Protein AF-A0A7W9QNM0-F1 (afdb_monomer_lite)

Radius of gyration: 19.7 Å; chains: 1; bounding box: 53×27×64 Å

pLDDT: mean 77.14, std 17.38, range [32.97, 92.88]

Structure (mmCIF, N/CA/C/O backbone):
data_AF-A0A7W9QNM0-F1
#
_entry.id   AF-A0A7W9QNM0-F1
#
loop_
_atom_site.group_PDB
_atom_site.id
_atom_site.type_symbol
_atom_site.label_atom_id
_atom_site.label_alt_id
_atom_site.label_comp_id
_atom_site.label_asym_id
_atom_site.label_entity_id
_atom_site.label_seq_id
_atom_site.pdbx_PDB_ins_code
_atom_site.Cartn_x
_atom_site.Cartn_y
_atom_site.Cartn_z
_atom_site.occupancy
_atom_site.B_iso_or_equiv
_atom_site.auth_seq_id
_atom_site.auth_comp_id
_atom_site.auth_asym_id
_atom_site.auth_atom_id
_atom_site.pdbx_PDB_model_num
ATOM 1 N N . MET A 1 1 ? 27.382 6.736 -42.538 1.00 59.22 1 MET A N 1
ATOM 2 C CA . MET A 1 1 ? 27.144 5.368 -42.015 1.00 59.22 1 MET A CA 1
ATOM 3 C C . MET A 1 1 ? 27.418 5.245 -40.514 1.00 59.22 1 MET A C 1
ATOM 5 O O . MET A 1 1 ? 26.601 4.642 -39.835 1.00 59.22 1 MET A O 1
ATOM 9 N N . ALA A 1 2 ? 28.473 5.868 -39.966 1.00 65.75 2 ALA A N 1
ATOM 10 C CA . ALA A 1 2 ? 28.769 5.835 -38.524 1.00 65.75 2 ALA A CA 1
ATOM 11 C C . ALA A 1 2 ? 27.617 6.342 -37.627 1.00 65.75 2 ALA A C 1
ATOM 13 O O . ALA A 1 2 ? 27.242 5.663 -36.678 1.00 65.75 2 ALA A O 1
ATOM 14 N N . ASN A 1 3 ? 26.980 7.469 -37.967 1.00 75.62 3 ASN A N 1
ATOM 15 C CA . ASN A 1 3 ? 25.897 8.034 -37.145 1.00 75.62 3 ASN A CA 1
ATOM 16 C C . ASN A 1 3 ? 24.692 7.090 -37.001 1.00 75.62 3 ASN A C 1
ATOM 18 O O . ASN A 1 3 ? 24.128 6.986 -35.920 1.00 75.62 3 ASN A O 1
ATOM 22 N N . ALA A 1 4 ? 24.329 6.351 -38.056 1.00 75.00 4 ALA A N 1
ATOM 23 C CA . ALA A 1 4 ? 23.222 5.394 -38.006 1.00 75.00 4 ALA A CA 1
ATOM 24 C C . ALA A 1 4 ? 23.505 4.230 -37.038 1.00 75.00 4 ALA A C 1
ATOM 26 O O . ALA A 1 4 ? 22.613 3.810 -36.306 1.00 75.00 4 ALA A O 1
ATOM 27 N N . ILE A 1 5 ? 24.757 3.762 -36.983 1.00 82.50 5 ILE A N 1
ATOM 28 C CA . ILE A 1 5 ? 25.196 2.714 -36.049 1.00 82.50 5 ILE A CA 1
ATOM 29 C C . ILE A 1 5 ? 25.163 3.239 -34.605 1.00 82.50 5 ILE A C 1
ATOM 31 O O . ILE A 1 5 ? 24.671 2.549 -33.714 1.00 82.50 5 ILE A O 1
ATOM 35 N N . PHE A 1 6 ? 25.602 4.482 -34.373 1.00 85.69 6 PHE A N 1
ATOM 36 C CA . PHE A 1 6 ? 25.519 5.125 -33.056 1.00 85.69 6 PHE A CA 1
ATOM 37 C C . PHE A 1 6 ? 24.072 5.295 -32.569 1.00 85.69 6 PHE A C 1
ATOM 39 O O . PHE A 1 6 ? 23.781 4.968 -31.419 1.00 85.69 6 PHE A O 1
ATOM 46 N N . TYR A 1 7 ? 23.151 5.753 -33.425 1.00 88.81 7 TYR A N 1
ATOM 47 C CA . TYR A 1 7 ? 21.737 5.887 -33.052 1.00 88.81 7 TYR A CA 1
ATOM 48 C C . TYR A 1 7 ? 21.080 4.535 -32.763 1.00 88.81 7 TYR A C 1
ATOM 50 O O . TYR A 1 7 ? 20.314 4.427 -31.806 1.00 88.81 7 TYR A O 1
ATOM 58 N N . LEU A 1 8 ? 21.412 3.497 -33.538 1.00 90.25 8 LEU A N 1
ATOM 59 C CA . LEU A 1 8 ? 20.937 2.138 -33.286 1.00 90.25 8 LEU A CA 1
ATOM 60 C C . LEU A 1 8 ? 21.417 1.638 -31.915 1.00 90.25 8 LEU A C 1
ATOM 62 O O . LEU A 1 8 ? 20.617 1.144 -31.123 1.00 90.25 8 LEU A O 1
ATOM 66 N N . PHE A 1 9 ? 22.703 1.818 -31.605 1.00 90.25 9 PHE A N 1
ATOM 67 C CA . PHE A 1 9 ? 23.271 1.401 -30.325 1.00 90.25 9 PHE A CA 1
ATOM 68 C C . PHE A 1 9 ? 22.648 2.159 -29.145 1.00 90.25 9 PHE A C 1
ATOM 70 O O . PHE A 1 9 ? 22.258 1.546 -28.153 1.00 90.25 9 PHE A O 1
ATOM 77 N N . ALA A 1 10 ? 22.480 3.479 -29.269 1.00 88.00 10 ALA A N 1
ATOM 78 C CA . ALA A 1 10 ? 21.830 4.298 -28.250 1.00 88.00 10 ALA A CA 1
ATOM 79 C C . ALA A 1 10 ? 20.366 3.882 -28.020 1.00 88.00 10 ALA A C 1
ATOM 81 O O . ALA A 1 10 ? 19.930 3.784 -26.873 1.00 88.00 10 ALA A O 1
ATOM 82 N N . ALA A 1 11 ? 19.621 3.581 -29.088 1.00 90.19 11 ALA A N 1
ATOM 83 C CA . ALA A 1 11 ? 18.242 3.108 -28.991 1.00 90.19 11 ALA A CA 1
ATOM 84 C C . ALA A 1 11 ? 18.150 1.743 -28.290 1.00 90.19 11 ALA A C 1
ATOM 86 O O . ALA A 1 11 ? 17.302 1.559 -27.416 1.00 90.19 11 ALA A O 1
ATOM 87 N N . VAL A 1 12 ? 19.047 0.807 -28.617 1.00 92.62 12 VAL A N 1
ATOM 88 C CA . VAL A 1 12 ? 19.115 -0.507 -27.958 1.00 92.62 12 VAL A CA 1
ATOM 89 C C . VAL A 1 12 ? 19.486 -0.360 -26.483 1.00 92.62 12 VAL A C 1
ATOM 91 O O . VAL A 1 12 ? 18.831 -0.956 -25.631 1.00 92.62 12 VAL A O 1
ATOM 94 N N . ALA A 1 13 ? 20.479 0.471 -26.156 1.00 90.19 13 ALA A N 1
ATOM 95 C CA . ALA A 1 13 ? 20.879 0.726 -24.775 1.00 90.19 13 ALA A CA 1
ATOM 96 C C . ALA A 1 13 ? 19.747 1.370 -23.956 1.00 90.19 13 ALA A C 1
ATOM 98 O O . ALA A 1 13 ? 19.467 0.933 -22.839 1.00 90.19 13 ALA A O 1
ATOM 99 N N . ALA A 1 14 ? 19.046 2.359 -24.521 1.00 89.81 14 ALA A N 1
ATOM 100 C CA . ALA A 1 14 ? 17.894 2.994 -23.884 1.00 89.81 14 ALA A CA 1
ATOM 101 C C . ALA A 1 14 ? 16.746 1.998 -23.663 1.00 89.81 14 ALA A C 1
ATOM 103 O O . ALA A 1 14 ? 16.154 1.962 -22.582 1.00 89.81 14 ALA A O 1
ATOM 104 N N . LEU A 1 15 ? 16.460 1.148 -24.653 1.00 92.88 15 LEU A N 1
ATOM 105 C CA . LEU A 1 15 ? 15.451 0.100 -24.531 1.00 92.88 15 LEU A CA 1
ATOM 106 C C . LEU A 1 15 ? 15.818 -0.883 -23.415 1.00 92.88 15 LEU A C 1
ATOM 108 O O . LEU A 1 15 ? 14.983 -1.186 -22.562 1.00 92.88 15 LEU A O 1
ATOM 112 N N . LEU A 1 16 ? 17.070 -1.337 -23.383 1.00 90.94 16 LEU A N 1
ATOM 113 C CA . LEU A 1 16 ? 17.567 -2.272 -22.380 1.00 90.94 16 LEU A CA 1
ATOM 114 C C . LEU A 1 16 ? 17.505 -1.662 -20.972 1.00 90.94 16 LEU A C 1
ATOM 116 O O . LEU A 1 16 ? 17.018 -2.308 -20.045 1.00 90.94 16 LEU A O 1
ATOM 120 N N . ALA A 1 17 ? 17.886 -0.391 -20.821 1.00 81.69 17 ALA A N 1
ATOM 121 C CA . ALA A 1 17 ? 17.751 0.346 -19.569 1.00 81.69 17 ALA A CA 1
ATOM 122 C C . ALA A 1 17 ? 16.286 0.443 -19.105 1.00 81.69 17 ALA A C 1
ATOM 124 O O . ALA A 1 17 ? 15.996 0.190 -17.934 1.00 81.69 17 ALA A O 1
ATOM 125 N N . VAL A 1 18 ? 15.341 0.740 -20.005 1.00 86.06 18 VAL A N 1
ATOM 126 C CA . VAL A 1 18 ? 13.904 0.786 -19.674 1.00 86.06 18 VAL A CA 1
ATOM 127 C C . VAL A 1 18 ? 13.382 -0.591 -19.264 1.00 86.06 18 VAL A C 1
ATOM 129 O O . VAL A 1 18 ? 12.614 -0.696 -18.303 1.00 86.06 18 VAL A O 1
ATOM 132 N N . VAL A 1 19 ? 13.791 -1.651 -19.961 1.00 88.00 19 VAL A N 1
ATOM 133 C CA . VAL A 1 19 ? 13.400 -3.032 -19.645 1.00 88.00 19 VAL A CA 1
ATOM 134 C C . VAL A 1 19 ? 13.929 -3.439 -18.272 1.00 88.00 19 VAL A C 1
ATOM 136 O O . VAL A 1 19 ? 13.145 -3.888 -17.434 1.00 88.00 19 VAL A O 1
ATOM 139 N N . LEU A 1 20 ? 15.217 -3.213 -18.002 1.00 79.38 20 LEU A N 1
ATOM 140 C CA . LEU A 1 20 ? 15.833 -3.501 -16.705 1.00 79.38 20 LEU A CA 1
ATOM 141 C C . LEU A 1 20 ? 15.178 -2.697 -15.580 1.00 79.38 20 LEU A C 1
ATOM 143 O O . LEU A 1 20 ? 14.848 -3.258 -14.534 1.00 79.38 20 LEU A O 1
ATOM 147 N N . HIS A 1 21 ? 14.908 -1.409 -15.804 1.00 75.06 21 HIS A N 1
ATOM 148 C CA . HIS A 1 21 ? 14.228 -0.562 -14.828 1.00 75.06 21 HIS A CA 1
ATOM 149 C C . HIS A 1 21 ? 12.816 -1.079 -14.514 1.00 75.06 21 HIS A C 1
ATOM 151 O O . HIS A 1 21 ? 12.432 -1.196 -13.348 1.00 75.06 21 HIS A O 1
ATOM 157 N N . ARG A 1 22 ? 12.042 -1.452 -15.542 1.00 79.44 22 ARG A N 1
ATOM 158 C CA . ARG A 1 22 ? 10.701 -2.030 -15.365 1.00 79.44 22 ARG A CA 1
ATOM 159 C C . ARG A 1 22 ? 10.740 -3.376 -14.653 1.00 79.44 22 ARG A C 1
ATOM 161 O O . ARG A 1 22 ? 9.883 -3.628 -13.806 1.00 79.44 22 ARG A O 1
ATOM 168 N N . TYR A 1 23 ? 11.711 -4.221 -14.982 1.00 77.88 23 TYR A N 1
ATOM 169 C CA . TYR A 1 23 ? 11.892 -5.516 -14.340 1.00 77.88 23 TYR A CA 1
ATOM 170 C C . TYR A 1 23 ? 12.206 -5.356 -12.849 1.00 77.88 23 TYR A C 1
ATOM 172 O O . TYR A 1 23 ? 11.501 -5.918 -12.008 1.00 77.88 23 TYR A O 1
ATOM 180 N N . ASN A 1 24 ? 13.178 -4.504 -12.509 1.00 73.12 24 ASN A N 1
ATOM 181 C CA . ASN A 1 24 ? 13.524 -4.222 -11.117 1.00 73.12 24 ASN A CA 1
ATOM 182 C C . ASN A 1 24 ? 12.356 -3.609 -10.340 1.00 73.12 24 ASN A C 1
ATOM 184 O O . ASN A 1 24 ? 12.099 -4.026 -9.212 1.00 73.12 24 ASN A O 1
ATOM 188 N N . LYS A 1 25 ? 11.601 -2.682 -10.944 1.00 77.06 25 LYS A N 1
ATOM 189 C CA . LYS A 1 25 ? 10.421 -2.087 -10.300 1.00 77.06 25 LYS A CA 1
ATOM 190 C C . LYS A 1 25 ? 9.371 -3.144 -9.953 1.00 77.06 25 LYS A C 1
ATOM 192 O O . LYS A 1 25 ? 8.902 -3.188 -8.821 1.00 77.06 25 LYS A O 1
ATOM 197 N N . ARG A 1 26 ? 9.049 -4.040 -10.892 1.00 79.62 26 ARG A N 1
ATOM 198 C CA . ARG A 1 26 ? 8.087 -5.133 -10.658 1.00 79.62 26 ARG A CA 1
ATOM 199 C C . ARG A 1 26 ? 8.563 -6.105 -9.583 1.00 79.62 26 ARG A C 1
ATOM 201 O O . ARG A 1 26 ? 7.765 -6.530 -8.747 1.00 79.62 26 ARG A O 1
ATOM 208 N N . ARG A 1 27 ? 9.856 -6.444 -9.589 1.00 79.56 27 ARG A N 1
ATOM 209 C CA . ARG A 1 27 ? 10.457 -7.306 -8.565 1.00 79.56 27 ARG A CA 1
ATOM 210 C C . ARG A 1 27 ? 10.339 -6.665 -7.182 1.00 79.56 27 ARG A C 1
ATOM 212 O O . ARG A 1 27 ? 9.881 -7.325 -6.255 1.00 79.56 27 ARG A O 1
ATOM 219 N N . MET A 1 28 ? 10.670 -5.379 -7.064 1.00 77.88 28 MET A N 1
ATOM 220 C CA . MET A 1 28 ? 10.564 -4.633 -5.809 1.00 77.88 28 MET A CA 1
ATOM 221 C C . MET A 1 28 ? 9.115 -4.544 -5.317 1.00 77.88 28 MET A C 1
ATOM 223 O O . MET A 1 28 ? 8.846 -4.841 -4.158 1.00 77.88 28 MET A O 1
ATOM 227 N N . ASP A 1 29 ? 8.165 -4.226 -6.200 1.00 82.06 29 ASP A N 1
ATOM 228 C CA . ASP A 1 29 ? 6.740 -4.182 -5.853 1.00 82.06 29 ASP A CA 1
ATOM 229 C C . ASP A 1 29 ? 6.233 -5.532 -5.327 1.00 82.06 29 ASP A C 1
ATOM 231 O O . ASP A 1 29 ? 5.444 -5.577 -4.380 1.00 82.06 29 ASP A O 1
ATOM 235 N N . THR A 1 30 ? 6.709 -6.634 -5.913 1.00 85.44 30 THR A N 1
ATOM 236 C CA . THR A 1 30 ? 6.355 -7.996 -5.493 1.00 85.44 30 THR A CA 1
ATOM 237 C C . THR A 1 30 ? 6.935 -8.318 -4.116 1.00 85.44 30 THR A C 1
ATOM 239 O O . THR A 1 30 ? 6.205 -8.792 -3.246 1.00 85.44 30 THR A O 1
ATOM 242 N N . LEU A 1 31 ? 8.215 -8.002 -3.884 1.00 85.00 31 LEU A N 1
ATOM 243 C CA . LEU A 1 31 ? 8.888 -8.197 -2.594 1.00 85.00 31 LEU A CA 1
ATOM 244 C C . LEU A 1 31 ? 8.245 -7.364 -1.477 1.00 85.00 31 LEU A C 1
ATOM 246 O O . LEU A 1 31 ? 7.973 -7.877 -0.389 1.00 85.00 31 LEU A O 1
ATOM 250 N N . LEU A 1 32 ? 7.938 -6.094 -1.749 1.00 86.81 32 LEU A N 1
ATOM 251 C CA . LEU A 1 32 ? 7.238 -5.225 -0.805 1.00 86.81 32 LEU A CA 1
ATOM 252 C C . LEU A 1 32 ? 5.839 -5.764 -0.498 1.00 86.81 32 LEU A C 1
ATOM 254 O O . LEU A 1 32 ? 5.433 -5.796 0.657 1.00 86.81 32 LEU A O 1
ATOM 258 N N . MET A 1 33 ? 5.091 -6.221 -1.506 1.00 88.19 33 MET A N 1
ATOM 259 C CA . MET A 1 33 ? 3.750 -6.761 -1.271 1.00 88.19 33 MET A CA 1
ATOM 260 C C . MET A 1 33 ? 3.788 -8.054 -0.449 1.00 88.19 33 MET A C 1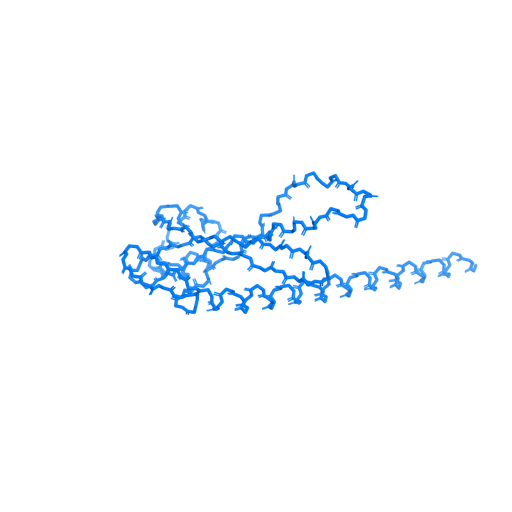
ATOM 262 O O . MET A 1 33 ? 2.965 -8.222 0.451 1.00 88.19 33 MET A O 1
ATOM 266 N N . ALA A 1 34 ? 4.731 -8.954 -0.738 1.00 89.94 34 ALA A N 1
ATOM 267 C CA . ALA A 1 34 ? 4.907 -10.191 0.014 1.00 89.94 34 ALA A CA 1
ATOM 268 C C . ALA A 1 34 ? 5.297 -9.900 1.472 1.00 89.94 34 ALA A C 1
ATOM 270 O O . ALA A 1 34 ? 4.598 -10.332 2.387 1.00 89.94 34 ALA A O 1
ATOM 271 N N . SER A 1 35 ? 6.343 -9.098 1.693 1.00 88.94 35 SER A N 1
ATOM 272 C CA . SER A 1 35 ? 6.797 -8.733 3.044 1.00 88.94 35 SER A CA 1
ATOM 273 C C . SER A 1 35 ? 5.718 -8.003 3.848 1.00 88.94 35 SER A C 1
ATOM 275 O O . SER A 1 35 ? 5.512 -8.321 5.015 1.00 88.94 35 SER A O 1
ATOM 277 N N . PHE A 1 36 ? 4.965 -7.093 3.221 1.00 90.19 36 PHE A N 1
ATOM 278 C CA . PHE A 1 36 ? 3.862 -6.400 3.881 1.00 90.19 36 PHE A CA 1
ATOM 279 C C . PHE A 1 36 ? 2.773 -7.367 4.346 1.00 90.19 36 PHE A C 1
ATOM 281 O O . PHE A 1 36 ? 2.293 -7.253 5.465 1.00 90.19 36 PHE A O 1
ATOM 288 N N . ARG A 1 37 ? 2.384 -8.345 3.519 1.00 89.75 37 ARG A N 1
ATOM 289 C CA . ARG A 1 37 ? 1.354 -9.329 3.895 1.00 89.75 37 ARG A CA 1
ATOM 290 C C . ARG A 1 37 ? 1.767 -10.167 5.106 1.00 89.75 37 ARG A C 1
ATOM 292 O O . ARG A 1 37 ? 0.923 -10.462 5.945 1.00 89.75 37 ARG A O 1
ATOM 299 N N . HIS A 1 38 ? 3.045 -10.516 5.209 1.00 89.94 38 HIS A N 1
ATOM 300 C CA . HIS A 1 38 ? 3.577 -11.281 6.338 1.00 89.94 38 HIS A CA 1
ATOM 301 C C . HIS A 1 38 ? 3.846 -10.439 7.591 1.00 89.94 38 HIS A C 1
ATOM 303 O O . HIS A 1 38 ? 4.118 -11.002 8.648 1.00 89.94 38 HIS A O 1
ATOM 309 N N . LEU A 1 39 ? 3.747 -9.111 7.501 1.00 90.31 39 LEU A N 1
ATOM 310 C CA . LEU A 1 39 ? 3.949 -8.225 8.636 1.00 90.31 39 LEU A CA 1
ATOM 311 C C 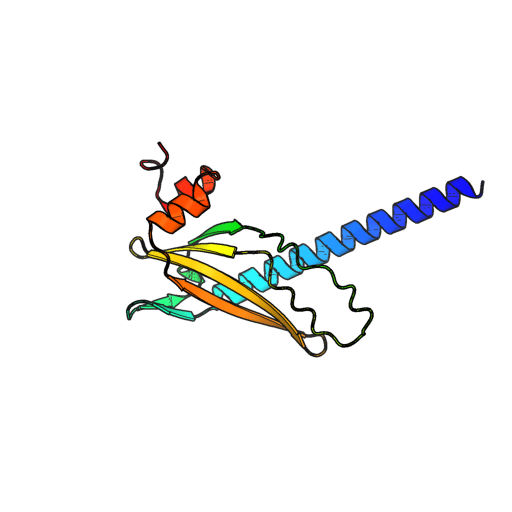. LEU A 1 39 ? 2.892 -8.472 9.717 1.00 90.31 39 LEU A C 1
ATOM 313 O O . LEU A 1 39 ? 1.696 -8.489 9.429 1.00 90.31 39 LEU A O 1
ATOM 317 N N . SER A 1 40 ? 3.333 -8.571 10.967 1.00 88.62 40 SER A N 1
ATOM 318 C CA . SER A 1 40 ? 2.482 -8.585 12.158 1.00 88.62 40 SER A CA 1
ATOM 319 C C . SER A 1 40 ? 2.900 -7.464 13.100 1.00 88.62 40 SER A C 1
ATOM 321 O O . SER A 1 40 ? 4.089 -7.302 13.372 1.00 88.62 40 SER A O 1
ATOM 323 N N . PHE A 1 41 ? 1.942 -6.704 13.617 1.00 88.00 41 PHE A N 1
ATOM 324 C CA . PHE A 1 41 ? 2.189 -5.627 14.573 1.00 88.00 41 PHE A CA 1
ATOM 325 C C . PHE A 1 41 ? 1.022 -5.516 15.561 1.00 88.00 41 PHE A C 1
ATOM 327 O O . PHE A 1 41 ? -0.089 -5.959 15.281 1.00 88.00 41 PHE A O 1
ATOM 334 N N . ASN A 1 42 ? 1.267 -4.934 16.733 1.00 84.81 42 ASN A N 1
ATOM 335 C CA . ASN A 1 42 ? 0.220 -4.671 17.719 1.00 84.81 42 ASN A CA 1
ATOM 336 C C . ASN A 1 42 ? -0.190 -3.193 17.647 1.00 84.81 42 ASN A C 1
ATOM 338 O O . ASN A 1 42 ? 0.675 -2.318 17.619 1.00 84.81 42 ASN A O 1
ATOM 342 N N . SER A 1 43 ? -1.494 -2.920 17.602 1.00 81.31 43 SER A N 1
ATOM 343 C CA . SER A 1 43 ? -2.049 -1.569 17.692 1.00 81.31 43 SER A CA 1
ATOM 344 C C . SER A 1 43 ? -3.249 -1.558 18.628 1.00 81.31 43 SER A C 1
ATOM 346 O O . SER A 1 43 ? -4.226 -2.273 18.400 1.00 81.31 43 SER A O 1
ATOM 348 N N . ASP A 1 44 ? -3.196 -0.709 19.654 1.00 76.75 44 ASP A N 1
ATOM 349 C CA . ASP A 1 44 ? -4.263 -0.524 20.648 1.00 76.75 44 ASP A CA 1
ATOM 350 C C . ASP A 1 44 ? -4.739 -1.848 21.270 1.00 76.75 44 ASP A C 1
ATOM 352 O O . ASP A 1 44 ? -5.936 -2.118 21.369 1.00 76.75 44 ASP A O 1
ATOM 356 N N . GLY A 1 45 ? -3.783 -2.717 21.616 1.00 76.25 45 GLY A N 1
ATOM 357 C CA . GLY A 1 45 ? -4.035 -4.022 22.231 1.00 76.25 45 GLY A CA 1
ATOM 358 C C . GLY A 1 45 ? -4.508 -5.113 21.265 1.00 76.25 45 GLY A C 1
ATOM 359 O O . GLY A 1 45 ? -4.672 -6.255 21.689 1.00 76.25 45 GLY A O 1
ATOM 360 N N . ALA A 1 46 ? -4.696 -4.803 19.979 1.00 79.25 46 ALA A N 1
ATOM 361 C CA . ALA A 1 46 ? -5.060 -5.773 18.953 1.00 79.25 46 ALA A CA 1
ATOM 362 C C . ALA A 1 46 ? -3.841 -6.160 18.103 1.00 79.25 46 ALA A C 1
ATOM 364 O O . ALA A 1 46 ? -3.174 -5.305 17.514 1.00 79.25 46 ALA A O 1
ATOM 365 N N . ALA A 1 47 ? -3.583 -7.463 17.987 1.00 86.12 47 ALA A N 1
ATOM 366 C CA . ALA A 1 47 ? -2.630 -7.991 17.019 1.00 86.12 47 ALA A CA 1
ATOM 367 C C . ALA A 1 47 ? -3.237 -7.910 15.611 1.00 86.12 47 ALA A C 1
ATOM 369 O O . ALA A 1 47 ? -4.258 -8.536 15.329 1.00 86.12 47 ALA A O 1
ATOM 370 N N . LEU A 1 48 ? -2.608 -7.132 14.735 1.00 88.06 48 LEU A N 1
ATOM 371 C CA . LEU A 1 48 ? -3.002 -6.951 13.343 1.00 88.06 48 LEU A CA 1
ATOM 372 C C . LEU A 1 48 ? -1.909 -7.485 12.423 1.00 88.06 48 LEU A C 1
ATOM 374 O O . LEU A 1 48 ? -0.714 -7.384 12.715 1.00 88.06 48 LEU A O 1
ATOM 378 N N . ARG A 1 49 ? -2.313 -8.028 11.276 1.00 90.38 49 ARG A N 1
ATOM 379 C CA . ARG A 1 49 ? -1.388 -8.414 10.210 1.00 90.38 49 ARG A CA 1
ATOM 380 C C . ARG A 1 49 ? -1.593 -7.535 8.991 1.00 90.38 49 ARG A C 1
ATOM 382 O O . ARG A 1 49 ? -2.675 -6.999 8.768 1.00 90.38 49 ARG A O 1
ATOM 389 N N . GLY A 1 50 ? -0.573 -7.420 8.148 1.00 87.31 50 GLY A N 1
ATOM 390 C CA . GLY A 1 50 ? -0.683 -6.659 6.905 1.00 87.31 50 GLY A CA 1
ATOM 391 C C . GLY A 1 50 ? -1.735 -7.218 5.941 1.00 87.31 50 GLY A C 1
ATOM 392 O O . GLY A 1 50 ? -2.304 -6.455 5.169 1.00 87.31 50 GLY A O 1
ATOM 393 N N . VAL A 1 51 ? -2.065 -8.516 6.017 1.00 90.06 51 VAL A N 1
ATOM 394 C CA . VAL A 1 51 ? -3.211 -9.106 5.288 1.00 90.06 51 VAL A CA 1
ATOM 395 C C . VAL A 1 51 ? -4.570 -8.575 5.745 1.00 90.06 51 VAL A C 1
ATOM 397 O O . VAL A 1 51 ? -5.500 -8.545 4.945 1.00 90.06 51 VAL A O 1
ATOM 400 N N . ASP A 1 52 ? -4.675 -8.126 6.995 1.00 90.00 52 ASP A N 1
ATOM 401 C CA . ASP A 1 52 ? -5.903 -7.565 7.563 1.00 90.00 52 ASP A CA 1
ATOM 402 C C . ASP A 1 52 ? -6.051 -6.070 7.201 1.00 90.00 52 ASP A C 1
ATOM 404 O O . ASP A 1 52 ? -7.066 -5.437 7.497 1.00 90.00 52 ASP A O 1
ATOM 408 N N . LEU A 1 53 ? -5.034 -5.490 6.548 1.00 90.62 53 LEU A N 1
ATOM 409 C CA . LEU A 1 53 ? -5.004 -4.104 6.107 1.00 90.62 53 LEU A CA 1
ATOM 410 C C . LEU A 1 53 ? -5.323 -3.976 4.616 1.00 90.62 53 LEU A C 1
ATOM 412 O O . LEU A 1 53 ? -4.660 -4.539 3.744 1.00 90.62 53 LEU A O 1
ATOM 416 N N . GLN A 1 54 ? -6.282 -3.113 4.298 1.00 91.94 54 GLN A N 1
ATOM 417 C CA . GLN A 1 54 ? -6.555 -2.707 2.929 1.00 91.94 54 GLN A CA 1
ATOM 418 C C . GLN A 1 54 ? -5.637 -1.548 2.531 1.00 91.94 54 GLN A C 1
ATOM 420 O O . GLN A 1 54 ? -5.721 -0.454 3.088 1.00 91.94 54 GLN A O 1
ATOM 425 N N . ILE A 1 55 ? -4.796 -1.752 1.515 1.00 91.38 55 ILE A N 1
ATOM 426 C CA . ILE A 1 55 ? -3.954 -0.683 0.965 1.00 91.38 55 ILE A CA 1
ATOM 427 C C . ILE A 1 55 ? -4.819 0.250 0.113 1.00 91.38 55 ILE A C 1
ATOM 429 O O . ILE A 1 55 ? -5.309 -0.108 -0.963 1.00 91.38 55 ILE A O 1
ATOM 433 N N . VAL A 1 56 ? -4.974 1.480 0.585 1.00 92.00 56 VAL A N 1
ATOM 434 C CA . VAL A 1 56 ? -5.800 2.503 -0.050 1.00 92.00 56 VAL A CA 1
ATOM 435 C C . VAL A 1 56 ? -4.988 3.337 -1.033 1.00 92.00 56 VAL A C 1
ATOM 437 O O . VAL A 1 56 ? -5.459 3.633 -2.128 1.00 92.00 56 VAL A O 1
ATOM 440 N N . LYS A 1 57 ? -3.749 3.689 -0.699 1.00 90.00 57 LYS A N 1
ATOM 441 C CA . LYS A 1 57 ? -2.872 4.447 -1.597 1.00 90.00 57 LYS A CA 1
ATOM 442 C C . LYS A 1 57 ? -1.422 4.091 -1.336 1.00 90.00 57 LYS A C 1
ATOM 444 O O . LYS A 1 57 ? -1.003 4.014 -0.188 1.00 90.00 57 LYS A O 1
ATOM 449 N N . LYS A 1 58 ? -0.660 3.922 -2.413 1.00 88.94 58 LYS A N 1
ATOM 450 C CA . LYS A 1 58 ? 0.801 3.883 -2.378 1.00 88.94 58 LYS A CA 1
ATOM 451 C C . LYS A 1 58 ? 1.278 5.218 -2.928 1.00 88.94 58 LYS A C 1
ATOM 453 O O . LYS A 1 58 ? 1.141 5.468 -4.123 1.00 88.94 58 LYS A O 1
ATOM 458 N N . ALA A 1 59 ? 1.721 6.111 -2.057 1.00 81.31 59 ALA A N 1
ATOM 459 C CA . ALA A 1 59 ? 2.269 7.388 -2.472 1.00 81.31 59 ALA A CA 1
ATOM 460 C C . ALA A 1 59 ? 3.772 7.232 -2.641 1.00 81.31 59 ALA A C 1
ATOM 462 O O . ALA A 1 59 ? 4.481 6.985 -1.666 1.00 81.31 59 ALA A O 1
ATOM 463 N N . GLN A 1 60 ? 4.242 7.391 -3.876 1.00 68.88 60 GLN A N 1
ATOM 464 C CA . 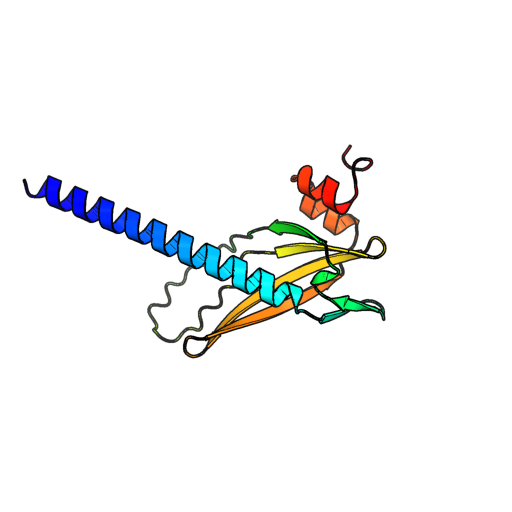GLN A 1 60 ? 5.663 7.548 -4.111 1.00 68.88 60 GLN A CA 1
ATOM 465 C C . GLN A 1 60 ? 6.033 8.966 -3.729 1.00 68.88 60 GLN A C 1
ATOM 467 O O . GLN A 1 60 ? 5.808 9.902 -4.495 1.00 68.88 60 GLN A O 1
ATOM 472 N N . GLN A 1 61 ? 6.522 9.147 -2.506 1.00 55.53 61 GLN A N 1
ATOM 473 C CA . GLN A 1 61 ? 7.250 10.364 -2.230 1.00 55.53 61 GLN A CA 1
ATOM 474 C C . GLN A 1 61 ? 8.563 10.175 -2.971 1.00 55.53 61 GLN A C 1
ATOM 476 O O . GLN A 1 61 ? 9.372 9.378 -2.534 1.00 55.53 61 GLN A O 1
ATOM 481 N N . PHE A 1 62 ? 8.738 10.838 -4.115 1.00 44.53 62 PHE A N 1
ATOM 482 C CA . PHE A 1 62 ? 10.081 11.137 -4.588 1.00 44.53 62 PHE A CA 1
ATOM 483 C C . PHE A 1 62 ? 10.687 11.983 -3.479 1.00 44.53 62 PHE A C 1
ATOM 485 O O . PHE A 1 62 ? 10.515 13.206 -3.455 1.00 44.53 62 PHE A O 1
ATOM 492 N N . ILE A 1 63 ? 11.318 11.344 -2.497 1.00 39.62 63 ILE A N 1
ATOM 493 C CA . ILE A 1 63 ? 12.248 12.077 -1.670 1.00 39.62 63 ILE A CA 1
ATOM 494 C C . ILE A 1 63 ? 13.265 12.540 -2.702 1.00 39.62 63 ILE A C 1
ATOM 496 O O . ILE A 1 63 ? 13.912 11.751 -3.387 1.00 39.62 63 ILE A O 1
ATOM 500 N N . ARG A 1 64 ? 13.333 13.857 -2.899 1.00 32.97 64 ARG A N 1
ATOM 501 C CA . ARG A 1 64 ? 14.472 14.533 -3.512 1.00 32.97 64 ARG A CA 1
ATOM 502 C C . ARG A 1 64 ? 15.645 14.325 -2.548 1.00 32.97 64 ARG A C 1
ATOM 504 O O . ARG A 1 64 ? 16.196 15.270 -1.999 1.00 32.97 64 ARG A O 1
ATOM 511 N N . THR A 1 65 ? 15.981 13.072 -2.259 1.00 35.06 65 THR A N 1
ATOM 512 C CA . THR A 1 65 ? 17.253 12.685 -1.705 1.00 35.06 65 THR A CA 1
ATOM 513 C C . THR A 1 65 ? 18.158 13.140 -2.811 1.00 35.06 65 THR A C 1
ATOM 515 O O . THR A 1 65 ? 18.115 12.625 -3.927 1.00 35.06 65 THR A O 1
ATOM 518 N N . THR A 1 66 ? 18.854 14.236 -2.538 1.00 35.09 66 THR A N 1
ATOM 519 C CA . THR A 1 66 ? 20.151 14.513 -3.113 1.00 35.09 66 THR A CA 1
ATOM 520 C C . THR A 1 66 ? 20.769 13.168 -3.444 1.00 35.09 66 THR A C 1
ATOM 522 O O . THR A 1 66 ? 21.217 12.444 -2.556 1.00 35.09 66 THR A O 1
ATOM 525 N N . GLN A 1 67 ? 20.704 12.790 -4.723 1.00 38.44 67 GLN A N 1
ATOM 526 C CA . GLN A 1 67 ? 21.550 11.759 -5.277 1.00 38.44 67 GLN A CA 1
ATOM 527 C C . GLN A 1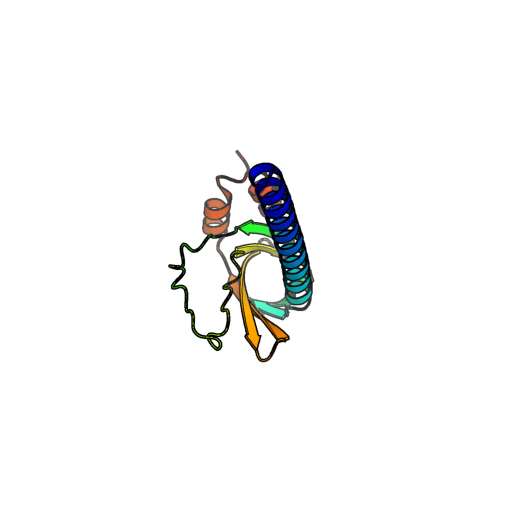 67 ? 22.949 12.344 -5.123 1.00 38.44 67 GLN A C 1
ATOM 529 O O . GLN A 1 67 ? 23.524 12.899 -6.053 1.00 38.44 67 GLN A O 1
ATOM 534 N N . ARG A 1 68 ? 23.499 12.285 -3.905 1.00 35.25 68 ARG A N 1
ATOM 535 C CA . ARG A 1 68 ? 24.923 12.111 -3.754 1.00 35.25 68 ARG A CA 1
ATOM 536 C C . ARG A 1 68 ? 25.151 10.815 -4.501 1.00 35.25 68 ARG A C 1
ATOM 538 O O . ARG A 1 68 ? 24.805 9.744 -4.010 1.00 35.25 68 ARG A O 1
ATOM 545 N N . LEU A 1 69 ? 25.613 10.954 -5.740 1.00 38.38 69 LEU A N 1
ATOM 546 C CA . LEU A 1 69 ? 26.345 9.912 -6.422 1.00 38.38 69 LEU A CA 1
ATOM 547 C C . LEU A 1 69 ? 27.496 9.541 -5.489 1.00 38.38 69 LEU A C 1
ATOM 549 O O . LEU A 1 69 ? 28.588 10.098 -5.556 1.00 38.38 69 LEU A O 1
ATOM 553 N N . SER A 1 70 ? 27.219 8.648 -4.548 1.00 37.69 70 SER A N 1
ATOM 554 C CA . SER A 1 70 ? 28.245 7.929 -3.832 1.00 37.69 70 SER A CA 1
ATOM 555 C C . SER A 1 70 ? 28.811 6.966 -4.863 1.00 37.69 70 SER A C 1
ATOM 557 O O . SER A 1 70 ? 28.330 5.851 -5.013 1.00 37.69 70 SER A O 1
ATOM 559 N N . PHE A 1 71 ? 29.824 7.416 -5.601 1.00 40.38 71 PHE A N 1
ATOM 560 C CA . PHE A 1 71 ? 30.708 6.584 -6.425 1.00 40.38 71 PHE A CA 1
ATOM 561 C C . PHE A 1 71 ? 31.568 5.631 -5.559 1.00 40.38 71 PHE A C 1
ATOM 563 O O . PHE A 1 71 ? 32.675 5.262 -5.938 1.00 40.38 71 PHE A O 1
ATOM 570 N N . LEU A 1 72 ? 31.085 5.256 -4.371 1.00 41.09 72 LEU A N 1
ATOM 571 C CA . LEU A 1 72 ? 31.740 4.353 -3.437 1.00 41.09 72 LEU A CA 1
ATOM 572 C C . LEU A 1 72 ? 31.007 3.004 -3.492 1.00 41.09 72 LEU A C 1
ATOM 574 O O . LEU A 1 72 ? 29.788 2.989 -3.306 1.00 41.09 72 LEU A O 1
ATOM 578 N N . PRO A 1 73 ? 31.717 1.888 -3.727 1.00 44.22 73 PRO A N 1
ATOM 579 C CA . PRO A 1 73 ? 31.118 0.579 -4.000 1.00 44.22 73 PRO A CA 1
ATOM 580 C C . PRO A 1 73 ? 30.389 -0.074 -2.808 1.00 44.22 73 PRO A C 1
ATOM 582 O O . PRO A 1 73 ? 29.752 -1.101 -3.006 1.00 44.22 73 PRO A O 1
ATOM 585 N N . ASP A 1 74 ? 30.412 0.531 -1.614 1.00 43.22 74 ASP A N 1
ATOM 586 C CA . ASP A 1 74 ? 29.944 -0.097 -0.363 1.00 43.22 74 ASP A CA 1
ATOM 587 C C . ASP A 1 74 ? 28.893 0.701 0.425 1.00 43.22 74 ASP A C 1
ATOM 589 O O . ASP A 1 74 ? 28.612 0.398 1.587 1.00 43.22 74 ASP A O 1
ATOM 593 N N . SER A 1 75 ? 28.270 1.729 -0.158 1.00 43.12 75 SER A N 1
ATOM 594 C CA . SER A 1 75 ? 27.148 2.366 0.541 1.00 43.12 75 SER A CA 1
ATOM 595 C C . SER A 1 75 ? 25.917 1.458 0.429 1.00 43.12 75 SER A C 1
ATOM 597 O O . SER A 1 75 ? 25.486 1.196 -0.700 1.00 43.12 75 SER A O 1
ATOM 599 N N . PRO A 1 76 ? 25.332 0.961 1.543 1.00 45.03 76 PRO A N 1
ATOM 600 C CA . PRO A 1 76 ? 24.101 0.192 1.471 1.00 45.03 76 PRO A CA 1
ATOM 601 C C . PRO A 1 76 ? 23.089 1.079 0.766 1.00 45.03 76 PRO A C 1
ATOM 603 O O . PRO A 1 76 ? 22.826 2.199 1.206 1.00 45.03 76 PRO A O 1
ATOM 606 N N . VAL A 1 77 ? 22.572 0.611 -0.368 1.00 47.03 77 VAL A N 1
ATOM 607 C CA . VAL A 1 77 ? 21.527 1.317 -1.098 1.00 47.03 77 VAL A CA 1
ATOM 608 C C . VAL A 1 77 ? 20.306 1.319 -0.186 1.00 47.03 77 VAL A C 1
ATOM 610 O O . VAL A 1 77 ? 19.498 0.392 -0.208 1.00 47.03 77 VAL A O 1
ATOM 613 N N . VAL A 1 78 ? 20.201 2.340 0.666 1.00 46.31 78 VAL A N 1
ATOM 614 C CA . VAL A 1 78 ? 18.996 2.649 1.422 1.00 46.31 78 VAL A CA 1
ATOM 615 C C . VAL A 1 78 ? 18.041 3.237 0.398 1.00 46.31 78 VAL A C 1
ATOM 617 O O . VAL A 1 78 ? 17.868 4.449 0.284 1.00 46.31 78 VAL A O 1
ATOM 620 N N . ASN A 1 79 ? 17.429 2.354 -0.388 1.00 49.84 79 ASN A N 1
ATOM 621 C CA . ASN A 1 79 ? 16.173 2.678 -1.026 1.00 49.84 79 ASN A CA 1
ATOM 622 C C . ASN A 1 79 ? 15.170 2.741 0.125 1.00 49.84 79 ASN A C 1
ATOM 624 O O . ASN A 1 79 ? 14.509 1.752 0.451 1.00 49.84 79 ASN A O 1
ATOM 628 N N . GLN A 1 80 ? 15.100 3.901 0.791 1.00 50.06 80 GLN A N 1
ATOM 629 C CA . GLN A 1 80 ? 13.884 4.285 1.492 1.00 50.06 80 GLN A CA 1
ATOM 630 C C . GLN A 1 80 ? 12.812 4.127 0.433 1.00 50.06 80 GLN A C 1
ATOM 632 O O . GLN A 1 80 ? 12.841 4.831 -0.572 1.00 50.06 80 GLN A O 1
ATOM 637 N N . GLY A 1 81 ? 12.006 3.074 0.547 1.00 45.94 81 GLY A N 1
ATOM 638 C CA . GLY A 1 81 ? 11.058 2.754 -0.495 1.00 45.94 81 GLY A CA 1
ATOM 639 C C . GLY A 1 81 ? 10.166 3.971 -0.616 1.00 45.94 81 GLY A C 1
ATOM 640 O O . GLY A 1 81 ? 9.431 4.262 0.325 1.00 45.94 81 GLY A O 1
ATOM 641 N N . ASP A 1 82 ? 10.288 4.689 -1.734 1.00 54.50 82 ASP A N 1
ATOM 642 C CA . ASP A 1 82 ? 9.456 5.813 -2.157 1.00 54.50 82 ASP A CA 1
ATOM 643 C C . ASP A 1 82 ? 8.008 5.323 -2.280 1.00 54.50 82 ASP A C 1
ATOM 645 O O . ASP A 1 82 ? 7.476 5.123 -3.374 1.00 54.50 82 ASP A O 1
ATOM 649 N N . ALA A 1 83 ? 7.384 4.984 -1.160 1.00 70.88 83 ALA A N 1
ATOM 650 C CA . ALA A 1 83 ? 6.120 4.287 -1.113 1.00 70.88 83 ALA A CA 1
ATOM 651 C C . ALA A 1 83 ? 5.562 4.344 0.313 1.00 70.88 83 ALA A C 1
ATOM 653 O O . ALA A 1 83 ? 5.576 3.367 1.055 1.00 70.88 83 ALA A O 1
ATOM 654 N N . PHE A 1 84 ? 5.001 5.486 0.689 1.00 86.50 84 PHE A N 1
ATOM 655 C CA . PHE A 1 84 ? 4.093 5.547 1.825 1.00 86.50 84 PHE A CA 1
ATOM 656 C C . PHE A 1 84 ? 2.815 4.790 1.503 1.00 86.50 84 PHE A C 1
ATOM 658 O O . PHE A 1 84 ? 2.104 5.122 0.548 1.00 86.50 84 PHE A O 1
ATOM 665 N N . TRP A 1 85 ? 2.527 3.748 2.276 1.00 91.06 85 TRP A N 1
ATOM 666 C CA . TRP A 1 85 ? 1.334 2.935 2.093 1.00 91.06 85 TRP A CA 1
ATOM 667 C C . TRP A 1 85 ? 0.287 3.366 3.109 1.00 91.06 85 TRP A C 1
ATOM 669 O O . TRP A 1 85 ? 0.356 3.048 4.295 1.00 91.06 85 TRP A O 1
ATOM 679 N N . TYR A 1 86 ? -0.701 4.101 2.619 1.00 92.25 86 TYR A N 1
ATOM 680 C CA . TYR A 1 86 ? -1.887 4.469 3.372 1.00 92.25 86 TYR A CA 1
ATOM 681 C C . TYR A 1 86 ? -2.826 3.275 3.407 1.00 92.25 86 TYR A C 1
ATOM 683 O O . TYR A 1 86 ? -3.293 2.813 2.360 1.00 92.25 86 TYR A O 1
ATOM 691 N N . CYS A 1 87 ? -3.088 2.778 4.607 1.00 92.75 87 CYS A N 1
ATOM 692 C CA . CYS A 1 87 ? -3.834 1.556 4.840 1.00 92.75 87 CYS A CA 1
ATOM 693 C C . CYS A 1 87 ? -5.064 1.822 5.711 1.00 92.75 87 CYS A C 1
ATOM 695 O O . CYS A 1 87 ? -5.040 2.660 6.614 1.00 92.75 87 CYS A O 1
ATOM 697 N N . ARG A 1 88 ? -6.135 1.079 5.446 1.00 92.12 88 ARG A N 1
ATOM 698 C CA . ARG A 1 88 ? -7.336 1.009 6.276 1.00 92.12 88 ARG A CA 1
ATOM 699 C C . ARG A 1 88 ? -7.368 -0.361 6.943 1.00 92.12 88 ARG A C 1
ATOM 701 O O . ARG A 1 88 ? -7.310 -1.371 6.250 1.00 92.12 88 ARG A O 1
ATOM 708 N N . GLY A 1 89 ? -7.435 -0.386 8.265 1.00 88.88 89 GLY A N 1
ATOM 709 C CA . GLY A 1 89 ? -7.634 -1.600 9.045 1.00 88.88 89 GLY A CA 1
ATOM 710 C C . GLY A 1 89 ? -9.084 -1.772 9.507 1.00 88.88 89 GLY A C 1
ATOM 711 O O . GLY A 1 89 ? -9.939 -0.918 9.236 1.00 88.88 89 GLY A O 1
ATOM 712 N N . PRO A 1 90 ? -9.374 -2.874 10.215 1.00 84.62 90 PRO A N 1
ATOM 713 C CA . PRO A 1 90 ? -10.699 -3.147 10.759 1.00 84.62 90 PRO A CA 1
ATOM 714 C C . PRO A 1 90 ? -11.126 -2.073 11.772 1.00 84.62 90 PRO A C 1
ATOM 716 O O . PRO A 1 90 ? -10.295 -1.474 12.454 1.00 84.62 90 PRO A O 1
ATOM 719 N N . GLY A 1 91 ? -12.437 -1.825 11.864 1.00 82.00 91 GLY A N 1
ATOM 720 C CA . GLY A 1 91 ? -13.009 -0.908 12.858 1.00 82.00 91 GLY A CA 1
ATOM 721 C C . GLY A 1 91 ? -12.689 0.574 12.633 1.00 82.00 91 GLY A C 1
ATOM 722 O O . GLY A 1 91 ? -12.458 1.287 13.601 1.00 82.00 91 GLY A O 1
ATOM 723 N N . ALA A 1 92 ? -12.641 1.027 11.372 1.00 78.00 92 ALA A N 1
ATOM 724 C CA . ALA A 1 92 ? -12.338 2.419 11.007 1.00 78.00 92 ALA A CA 1
ATOM 725 C C . ALA A 1 92 ? -11.003 2.927 11.585 1.00 78.00 92 ALA A C 1
ATOM 727 O O . ALA A 1 92 ? -10.882 4.064 12.024 1.00 78.00 92 ALA A O 1
ATOM 728 N N . ARG A 1 93 ? -9.980 2.068 11.575 1.00 89.19 93 ARG A N 1
ATOM 729 C CA . ARG A 1 93 ? -8.613 2.438 11.952 1.00 89.19 93 ARG A CA 1
ATOM 730 C C . ARG A 1 93 ? -7.788 2.701 10.703 1.00 89.19 93 ARG A C 1
ATOM 732 O O . ARG A 1 93 ? -7.880 1.961 9.721 1.00 89.19 93 ARG A O 1
ATOM 739 N N . TRP A 1 94 ? -6.956 3.733 10.736 1.00 91.94 94 TRP A N 1
ATOM 740 C CA . TRP A 1 94 ? -6.091 4.096 9.619 1.00 91.94 94 TRP A CA 1
ATOM 741 C C . TRP A 1 94 ? -4.632 3.981 10.016 1.00 91.94 94 TRP A C 1
ATOM 743 O O . TRP A 1 94 ? -4.246 4.285 11.142 1.0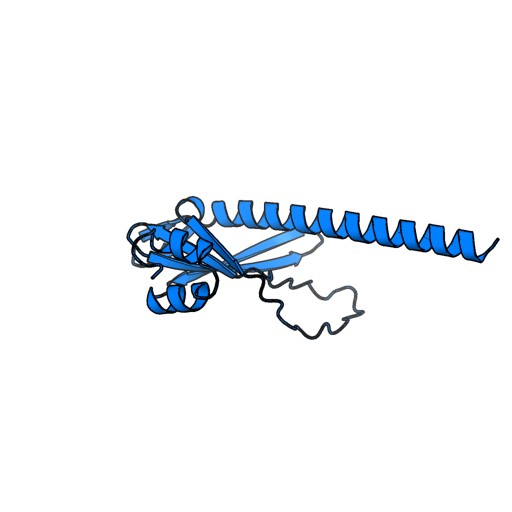0 91.94 94 TRP A O 1
ATOM 753 N N . PHE A 1 95 ? -3.818 3.544 9.065 1.00 92.31 95 PHE A N 1
ATOM 754 C CA . PHE A 1 95 ? -2.411 3.264 9.287 1.00 92.31 95 PHE A CA 1
ATOM 755 C C . PHE A 1 95 ? -1.573 3.816 8.146 1.00 92.31 95 PHE A C 1
ATOM 757 O O . PHE A 1 95 ? -1.990 3.833 6.986 1.00 92.31 95 PHE A O 1
ATOM 764 N N . LEU A 1 96 ? -0.362 4.235 8.485 1.00 91.50 96 LEU A N 1
ATOM 765 C CA . LEU A 1 96 ? 0.688 4.548 7.534 1.00 91.50 96 LEU A CA 1
ATOM 766 C C . LEU A 1 96 ? 1.790 3.505 7.681 1.00 91.50 96 LEU A C 1
ATOM 768 O O . LEU A 1 96 ? 2.409 3.411 8.739 1.00 91.50 96 LEU A O 1
ATOM 772 N N . ALA A 1 97 ? 2.031 2.745 6.619 1.00 90.38 97 ALA A N 1
ATOM 773 C CA . ALA A 1 97 ? 3.121 1.788 6.544 1.00 90.38 97 ALA A CA 1
ATOM 774 C C . ALA A 1 97 ? 4.253 2.349 5.678 1.00 90.38 97 ALA A C 1
ATOM 776 O O . ALA A 1 97 ? 4.028 2.812 4.557 1.00 90.38 97 ALA A O 1
ATOM 777 N N . ILE A 1 98 ? 5.464 2.330 6.228 1.00 87.44 98 ILE A N 1
ATOM 778 C CA . ILE A 1 98 ? 6.670 2.891 5.622 1.00 87.44 98 ILE A CA 1
ATOM 779 C C . ILE A 1 98 ? 7.689 1.755 5.468 1.00 87.44 98 ILE A C 1
ATOM 781 O O . ILE A 1 98 ? 8.155 1.237 6.489 1.00 87.44 98 ILE A O 1
ATOM 785 N N . PRO A 1 99 ? 8.016 1.340 4.233 1.00 85.19 99 PRO A N 1
ATOM 786 C CA . PRO A 1 99 ? 9.032 0.329 3.993 1.00 85.19 99 PRO A CA 1
ATOM 787 C C . PRO A 1 99 ? 10.436 0.938 3.982 1.00 85.19 99 PRO A C 1
ATOM 789 O O . PRO A 1 99 ? 10.693 1.943 3.319 1.00 85.19 99 PRO A O 1
ATOM 792 N N . THR A 1 100 ? 11.372 0.268 4.643 1.00 80.50 100 THR A N 1
ATOM 793 C CA . THR A 1 100 ? 12.809 0.513 4.504 1.00 80.50 100 THR A CA 1
ATOM 794 C C . THR A 1 100 ? 13.435 -0.721 3.869 1.00 80.50 100 THR A C 1
ATOM 796 O O . THR A 1 100 ? 13.376 -1.808 4.446 1.00 80.50 100 THR A O 1
ATOM 799 N N . VAL A 1 101 ? 14.006 -0.561 2.672 1.00 75.88 101 VAL A N 1
ATOM 800 C CA . VAL A 1 101 ? 14.701 -1.641 1.966 1.00 75.88 101 VAL A CA 1
ATOM 801 C C . VAL A 1 101 ? 16.200 -1.448 2.143 1.00 75.88 101 VAL A C 1
ATOM 803 O O . VAL A 1 101 ? 16.740 -0.385 1.832 1.00 75.88 101 VAL A O 1
ATOM 806 N N . LEU A 1 102 ? 16.864 -2.481 2.645 1.00 72.75 102 LEU A N 1
ATOM 807 C CA . LEU A 1 102 ? 18.305 -2.532 2.850 1.00 72.75 102 LEU A CA 1
ATOM 808 C C . LEU A 1 102 ? 18.887 -3.624 1.951 1.00 72.75 102 LEU A C 1
ATOM 810 O O . LEU A 1 102 ? 18.357 -4.728 1.883 1.00 72.75 102 LEU A O 1
ATOM 814 N N . SER A 1 103 ? 19.978 -3.317 1.252 1.00 68.12 103 SER A N 1
ATOM 815 C CA . SER A 1 103 ? 20.738 -4.310 0.489 1.00 68.12 103 SER A CA 1
ATOM 816 C C . SER A 1 103 ? 21.951 -4.735 1.311 1.00 68.12 103 SER A C 1
ATOM 818 O O . SER A 1 103 ? 22.866 -3.933 1.499 1.00 68.12 103 SER A O 1
ATOM 820 N N . ARG A 1 104 ? 21.969 -5.980 1.799 1.00 66.88 104 ARG A N 1
ATOM 821 C CA . ARG A 1 104 ? 23.070 -6.543 2.595 1.00 66.88 104 ARG A CA 1
ATOM 822 C C . ARG A 1 104 ? 23.628 -7.775 1.888 1.00 66.88 104 ARG A C 1
ATOM 824 O O . ARG A 1 104 ? 22.939 -8.776 1.755 1.00 66.88 104 ARG A O 1
ATOM 831 N N . GLY A 1 105 ? 24.868 -7.695 1.398 1.00 60.12 105 GLY A N 1
ATOM 832 C CA . GLY A 1 105 ? 25.550 -8.842 0.775 1.00 60.12 105 GLY A CA 1
ATOM 833 C C . GLY A 1 105 ? 24.875 -9.402 -0.487 1.00 60.12 105 GLY A C 1
ATOM 834 O O . GLY A 1 105 ? 25.039 -10.576 -0.791 1.00 60.12 105 GLY A O 1
ATOM 835 N N . GLY A 1 106 ? 24.095 -8.590 -1.208 1.00 66.00 106 GLY A N 1
ATOM 836 C CA . GLY A 1 106 ? 23.328 -9.019 -2.387 1.00 66.00 106 GLY A CA 1
ATOM 837 C C . GLY A 1 106 ? 21.903 -9.496 -2.084 1.00 66.00 106 GLY A C 1
ATOM 838 O O . GLY A 1 106 ? 21.099 -9.615 -3.011 1.00 66.00 106 GLY A O 1
ATOM 839 N N . GLU A 1 107 ? 21.553 -9.691 -0.810 1.00 69.75 107 GLU A N 1
ATOM 840 C CA . GLU A 1 107 ? 20.177 -9.936 -0.379 1.00 69.75 107 GLU A CA 1
ATOM 841 C C . GLU A 1 107 ? 19.452 -8.625 -0.051 1.00 69.75 107 GLU A C 1
ATOM 843 O O . GLU A 1 107 ? 20.035 -7.668 0.465 1.00 69.75 107 GLU A O 1
ATOM 848 N N . LEU A 1 108 ? 18.159 -8.580 -0.385 1.00 73.00 108 LEU A N 1
ATOM 849 C CA . LEU A 1 108 ? 17.279 -7.456 -0.078 1.00 73.00 108 LEU A CA 1
ATOM 850 C C . LEU A 1 108 ? 16.486 -7.774 1.186 1.00 73.00 108 LEU A C 1
ATOM 852 O O . LEU A 1 108 ? 15.608 -8.636 1.172 1.00 73.00 108 LEU A O 1
ATOM 856 N N . GLU A 1 109 ? 16.758 -7.035 2.251 1.00 78.44 109 GLU A N 1
ATOM 857 C CA . GLU A 1 109 ? 16.009 -7.084 3.499 1.00 78.44 109 GLU A CA 1
ATOM 858 C C . GLU A 1 109 ? 14.975 -5.951 3.521 1.00 78.44 109 GLU A C 1
ATOM 860 O O . GLU A 1 109 ? 15.284 -4.798 3.208 1.00 78.44 109 GLU A O 1
ATOM 865 N N . VAL A 1 110 ? 13.728 -6.270 3.877 1.00 82.38 110 VAL A N 1
ATOM 866 C CA . VAL A 1 110 ? 12.640 -5.288 3.977 1.00 82.38 110 VAL A CA 1
ATOM 867 C C . VAL A 1 110 ? 12.179 -5.198 5.422 1.00 82.38 110 VAL A C 1
ATOM 869 O O . VAL A 1 110 ? 11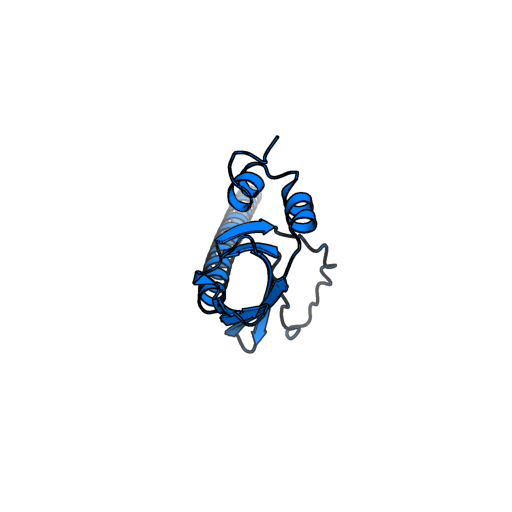.680 -6.171 5.982 1.00 82.38 110 VAL A O 1
ATOM 872 N N . SER A 1 111 ? 12.271 -4.003 5.998 1.00 83.44 111 SER A N 1
ATOM 873 C CA . SER A 1 111 ? 11.712 -3.685 7.311 1.00 83.44 111 SER A CA 1
ATOM 874 C C . SER A 1 111 ? 10.560 -2.693 7.177 1.00 83.44 111 SER A C 1
ATOM 876 O O . SER A 1 111 ? 10.530 -1.865 6.264 1.00 83.44 111 SER A O 1
ATOM 878 N N . TRP A 1 112 ? 9.584 -2.784 8.078 1.00 86.56 112 TRP A N 1
ATOM 879 C CA . TRP A 1 112 ? 8.371 -1.973 8.035 1.00 86.56 112 TRP A CA 1
ATOM 880 C C . TRP A 1 112 ? 8.188 -1.195 9.328 1.00 86.56 112 TRP A C 1
ATOM 882 O O . TRP A 1 112 ? 8.271 -1.750 10.420 1.00 86.56 112 TRP A O 1
ATOM 892 N N . VAL A 1 113 ? 7.846 0.082 9.190 1.00 87.25 113 VAL A N 1
ATOM 893 C CA . VAL A 1 113 ? 7.343 0.901 10.292 1.00 87.25 113 VAL A CA 1
ATOM 894 C C . VAL A 1 113 ? 5.876 1.190 10.022 1.00 87.25 113 VAL A C 1
ATOM 896 O O . VAL A 1 113 ? 5.544 1.837 9.029 1.00 87.25 113 VAL A O 1
ATOM 899 N N . VAL A 1 114 ? 4.996 0.723 10.906 1.00 89.06 114 VAL A N 1
ATOM 900 C CA . VAL A 1 114 ? 3.558 1.003 10.837 1.00 89.06 114 VAL A CA 1
ATOM 901 C C . VAL A 1 114 ? 3.195 1.969 11.946 1.00 89.06 114 VAL A C 1
ATOM 903 O O . VAL A 1 114 ? 3.525 1.743 13.107 1.00 89.06 114 VAL A O 1
ATOM 906 N N . ARG A 1 115 ? 2.528 3.064 11.585 1.00 89.12 115 ARG A N 1
ATOM 907 C CA . ARG A 1 115 ? 2.069 4.074 12.538 1.00 89.12 115 ARG A CA 1
ATOM 908 C C . ARG A 1 115 ? 0.556 4.235 12.451 1.00 89.12 115 ARG A C 1
ATOM 910 O O . ARG A 1 115 ? 0.042 4.334 11.332 1.00 89.12 115 ARG A O 1
ATOM 917 N N . PRO A 1 116 ? -0.154 4.295 13.590 1.00 90.69 116 PRO A N 1
ATOM 918 C CA . PRO A 1 116 ? -1.556 4.670 13.588 1.00 90.69 116 PRO A CA 1
ATOM 919 C C . PRO A 1 116 ? -1.698 6.109 13.089 1.00 90.69 116 PRO A C 1
ATOM 921 O O . PRO A 1 116 ? -0.834 6.966 13.302 1.00 90.69 116 PRO A O 1
ATOM 924 N N . LEU A 1 117 ? -2.792 6.364 12.387 1.00 90.69 117 LEU A N 1
ATOM 925 C CA . LEU A 1 117 ? -3.096 7.648 11.788 1.00 90.69 117 LEU A CA 1
ATOM 926 C C . LEU A 1 117 ? -4.538 8.029 12.120 1.00 90.69 117 LEU A C 1
ATOM 928 O O . LEU A 1 117 ? -5.438 7.193 12.094 1.00 90.69 117 LEU A O 1
ATOM 932 N N . THR A 1 118 ? -4.764 9.306 12.419 1.00 90.44 118 THR A N 1
ATOM 933 C CA . THR A 1 118 ? -6.118 9.818 12.641 1.00 90.44 118 THR A CA 1
ATOM 934 C C . THR A 1 118 ? -6.870 9.947 11.321 1.00 90.44 118 THR A C 1
ATOM 936 O O . THR A 1 118 ? -6.263 10.153 10.265 1.00 90.44 118 THR A O 1
ATOM 939 N N . GLU A 1 119 ? -8.201 9.908 11.388 1.00 91.25 119 GLU A N 1
ATOM 940 C CA . GLU A 1 119 ? -9.068 10.126 10.228 1.00 91.25 119 GLU A CA 1
ATOM 941 C C . GLU A 1 119 ? -8.710 11.410 9.474 1.00 91.25 119 GLU A C 1
ATOM 943 O O . GLU A 1 119 ? -8.492 11.393 8.264 1.00 91.25 119 GLU A O 1
ATOM 948 N N . GLN A 1 120 ? -8.588 12.520 10.208 1.00 90.75 120 GLN A N 1
ATOM 949 C CA . GLN A 1 120 ? -8.293 13.840 9.654 1.00 90.75 120 GLN A CA 1
ATOM 950 C C . GLN A 1 120 ? -6.991 13.839 8.842 1.00 90.75 120 GLN A C 1
ATOM 952 O O . GLN A 1 120 ? -6.937 14.394 7.744 1.00 90.75 120 GLN A O 1
ATOM 957 N N . ARG A 1 121 ? -5.945 13.171 9.347 1.00 90.12 121 ARG A N 1
ATOM 958 C CA . ARG A 1 121 ? -4.669 13.039 8.632 1.00 90.12 121 ARG A CA 1
ATOM 959 C C . ARG A 1 121 ? -4.806 12.154 7.392 1.00 90.12 121 ARG A C 1
ATOM 961 O O . ARG A 1 121 ? -4.162 12.439 6.384 1.00 90.12 121 ARG A O 1
ATOM 968 N N . MET A 1 122 ? -5.642 11.114 7.439 1.00 92.00 122 MET A N 1
ATOM 969 C CA . MET A 1 122 ? -5.888 10.247 6.282 1.00 92.00 122 MET A CA 1
ATOM 970 C C . MET A 1 122 ? -6.647 11.023 5.202 1.00 92.00 122 MET A C 1
ATOM 972 O O . MET A 1 122 ? -6.243 11.001 4.042 1.00 92.00 122 MET A O 1
ATOM 976 N N . ARG A 1 123 ? -7.688 11.777 5.575 1.00 90.25 123 ARG A N 1
ATOM 977 C CA . ARG A 1 123 ? -8.432 12.646 4.650 1.00 90.25 123 ARG A CA 1
ATOM 978 C C . ARG A 1 123 ? -7.506 13.662 3.983 1.00 90.25 123 ARG A C 1
ATOM 980 O O . ARG A 1 123 ? -7.491 13.736 2.758 1.00 90.25 123 ARG A O 1
ATOM 987 N N . ALA A 1 124 ? -6.660 14.350 4.752 1.00 89.62 124 ALA A N 1
ATOM 988 C CA . ALA A 1 124 ? -5.690 15.302 4.207 1.00 89.62 124 ALA A CA 1
ATOM 989 C C . ALA A 1 124 ? -4.716 14.646 3.205 1.00 89.62 124 ALA A C 1
ATOM 991 O O . ALA A 1 124 ? -4.473 15.177 2.123 1.00 89.62 124 ALA A O 1
ATOM 992 N N . ALA A 1 125 ? -4.203 13.448 3.505 1.00 87.88 125 ALA A N 1
ATOM 993 C CA . ALA A 1 125 ? -3.299 12.727 2.601 1.00 87.88 125 ALA A CA 1
ATOM 994 C C . ALA A 1 125 ? -3.971 12.243 1.296 1.00 87.88 125 ALA A C 1
ATOM 996 O O . ALA A 1 125 ? -3.305 12.026 0.271 1.00 87.88 125 ALA A O 1
ATOM 997 N N . LEU A 1 126 ? -5.293 12.052 1.326 1.00 89.88 126 LEU A N 1
ATOM 998 C CA . LEU A 1 126 ? -6.094 11.544 0.213 1.00 89.88 126 LEU A CA 1
ATOM 999 C C . LEU A 1 126 ? -6.928 12.624 -0.491 1.00 89.88 126 LEU A C 1
ATOM 1001 O O . LEU A 1 126 ? -7.594 12.298 -1.470 1.00 89.88 126 LEU A O 1
ATOM 1005 N N . GLN A 1 127 ? -6.865 13.889 -0.064 1.00 86.19 127 GLN A N 1
ATOM 1006 C CA . GLN A 1 127 ? -7.752 14.962 -0.539 1.00 86.19 127 GLN A CA 1
ATOM 1007 C C . GLN A 1 127 ? -7.726 15.163 -2.065 1.00 86.19 127 GLN A C 1
ATOM 1009 O O . GLN A 1 127 ? -8.742 15.473 -2.679 1.00 86.19 127 GLN A O 1
ATOM 1014 N N . PHE A 1 128 ? -6.578 14.909 -2.698 1.00 85.25 128 PHE A N 1
ATOM 1015 C CA . PHE A 1 128 ? -6.403 15.012 -4.152 1.00 85.25 128 PHE A CA 1
ATOM 1016 C C . PHE A 1 128 ? -6.578 13.677 -4.898 1.00 85.25 128 PHE A C 1
ATOM 1018 O O . PHE A 1 128 ? -6.394 13.612 -6.109 1.00 85.25 128 PHE A O 1
ATOM 1025 N N . ASP A 1 129 ? -6.927 12.595 -4.199 1.00 87.12 129 ASP A N 1
ATOM 1026 C CA . ASP A 1 129 ? -7.137 11.262 -4.766 1.00 87.12 129 ASP A CA 1
ATOM 1027 C C . ASP A 1 129 ? -8.532 10.740 -4.393 1.00 87.12 129 ASP A C 1
ATOM 1029 O O . ASP A 1 129 ? -8.716 9.956 -3.460 1.00 87.12 129 ASP A O 1
ATOM 1033 N N . ARG A 1 130 ? -9.541 11.153 -5.172 1.00 86.38 130 ARG A N 1
ATOM 1034 C CA . ARG A 1 130 ? -10.948 10.757 -4.971 1.00 86.38 130 ARG A CA 1
ATOM 1035 C C . ARG A 1 130 ? -11.163 9.239 -4.984 1.00 86.38 130 ARG A C 1
ATOM 1037 O O . ARG A 1 130 ? -12.109 8.743 -4.375 1.00 86.38 130 ARG A O 1
ATOM 1044 N N . LYS A 1 131 ? -10.335 8.470 -5.702 1.00 89.44 131 LYS A N 1
ATOM 1045 C CA . LYS A 1 131 ? -10.446 6.999 -5.729 1.00 89.44 131 LYS A CA 1
ATOM 1046 C C . LYS A 1 131 ? -9.910 6.392 -4.438 1.00 89.44 131 LYS A C 1
ATOM 1048 O O . LYS A 1 131 ? -10.506 5.451 -3.921 1.00 89.44 131 LYS A O 1
ATOM 1053 N N . ALA A 1 132 ? -8.794 6.901 -3.927 1.00 88.25 132 ALA A N 1
ATOM 1054 C CA . ALA A 1 132 ? -8.272 6.495 -2.632 1.00 88.25 132 ALA A CA 1
ATOM 1055 C C . ALA A 1 132 ? -9.205 6.928 -1.492 1.00 88.25 132 ALA A C 1
ATOM 1057 O O . ALA A 1 132 ? -9.544 6.100 -0.658 1.00 88.25 132 ALA A O 1
ATOM 1058 N N . CYS A 1 133 ? -9.711 8.163 -1.504 1.00 88.94 133 CYS A N 1
ATOM 1059 C CA . CYS A 1 133 ? -10.655 8.654 -0.498 1.00 88.94 133 CYS A CA 1
ATOM 1060 C C . CYS A 1 133 ? -11.897 7.745 -0.399 1.00 88.94 133 CYS A C 1
ATOM 1062 O O . CYS A 1 133 ? -12.204 7.227 0.673 1.00 88.94 133 CYS A O 1
ATOM 1064 N N . ARG A 1 134 ? -12.511 7.396 -1.542 1.00 88.31 134 ARG A N 1
ATOM 1065 C CA . ARG A 1 134 ? -13.637 6.442 -1.583 1.00 88.31 134 ARG A CA 1
ATOM 1066 C C . ARG A 1 134 ? -13.294 5.047 -1.060 1.00 88.31 134 ARG A C 1
ATOM 1068 O O . ARG A 1 134 ? -14.149 4.391 -0.480 1.00 88.31 134 ARG A O 1
ATOM 1075 N N . ARG A 1 135 ? -12.059 4.575 -1.249 1.00 88.69 135 ARG A N 1
ATOM 1076 C CA . ARG A 1 135 ? -11.607 3.286 -0.696 1.00 88.69 135 ARG A CA 1
ATOM 1077 C C . ARG A 1 135 ? -11.365 3.348 0.818 1.00 88.69 135 ARG A C 1
ATOM 1079 O O . ARG A 1 135 ? -11.627 2.362 1.499 1.00 88.69 135 ARG A O 1
ATOM 1086 N N . ALA A 1 136 ? -10.886 4.479 1.341 1.00 88.00 136 ALA A N 1
ATOM 1087 C CA . ALA A 1 136 ? -10.661 4.673 2.775 1.00 88.00 136 ALA A CA 1
ATOM 1088 C C . ALA A 1 136 ? -11.962 4.871 3.568 1.00 88.00 136 ALA A C 1
ATOM 1090 O O . ALA A 1 136 ? -12.083 4.300 4.650 1.00 88.00 136 ALA A O 1
ATOM 1091 N N . PHE A 1 137 ? -12.904 5.665 3.050 1.00 88.44 137 PHE A N 1
ATOM 1092 C CA . PHE A 1 137 ? -14.072 6.141 3.809 1.00 88.44 137 PHE A CA 1
ATOM 1093 C C . PHE A 1 137 ? -15.421 5.674 3.246 1.00 88.44 137 PHE A C 1
ATOM 1095 O O . PHE A 1 137 ? -16.421 5.702 3.949 1.00 88.44 137 PHE A O 1
ATOM 1102 N N . GLY A 1 138 ? -15.467 5.173 2.008 1.00 81.19 138 GLY A N 1
ATOM 1103 C CA . GLY A 1 138 ? -16.716 4.824 1.326 1.00 81.19 138 GLY A CA 1
ATOM 1104 C C . GLY A 1 138 ? -17.238 5.943 0.419 1.00 81.19 138 GLY A C 1
ATOM 1105 O O . GLY A 1 138 ? -16.578 6.958 0.201 1.00 81.19 138 GLY A O 1
ATOM 1106 N N . ALA A 1 139 ? -18.409 5.728 -0.188 1.00 64.69 139 ALA A N 1
ATOM 1107 C CA . ALA A 1 139 ? -18.963 6.618 -1.215 1.00 64.69 139 ALA A CA 1
ATOM 1108 C C . ALA A 1 139 ? -19.656 7.879 -0.664 1.00 64.69 139 ALA A C 1
ATOM 1110 O O . ALA A 1 139 ? -19.819 8.834 -1.417 1.00 64.69 139 ALA A O 1
ATOM 1111 N N . GLN A 1 140 ? -20.048 7.888 0.613 1.00 56.88 140 GLN A N 1
ATOM 1112 C CA . GLN A 1 140 ? -20.858 8.959 1.214 1.00 56.88 140 GLN A CA 1
ATOM 1113 C C . GLN A 1 140 ? -20.040 10.184 1.659 1.00 56.88 140 GLN A C 1
ATOM 1115 O O . GLN A 1 140 ? -20.594 11.270 1.755 1.00 56.88 140 GLN A O 1
ATOM 1120 N N . ASP A 1 141 ? -18.720 10.042 1.803 1.00 50.91 141 ASP A N 1
ATOM 1121 C CA . ASP A 1 141 ? -17.858 11.052 2.437 1.00 50.91 141 ASP A CA 1
ATOM 1122 C C . ASP A 1 141 ? -16.923 11.784 1.457 1.00 50.91 141 ASP A C 1
ATOM 1124 O O . ASP A 1 141 ? -15.975 12.457 1.867 1.00 50.91 141 ASP A O 1
ATOM 1128 N N . ALA A 1 142 ? -17.140 11.606 0.151 1.00 48.41 142 ALA A N 1
ATOM 1129 C CA . ALA A 1 142 ? -16.289 12.148 -0.912 1.00 48.41 142 ALA A CA 1
ATOM 1130 C C . ALA A 1 142 ? -16.797 13.476 -1.514 1.00 48.41 142 ALA A C 1
ATOM 1132 O O . ALA A 1 142 ? -16.341 13.847 -2.600 1.00 48.41 142 ALA A O 1
ATOM 1133 N N . SER A 1 143 ? -17.749 14.133 -0.844 1.00 40.12 143 SER A N 1
ATOM 1134 C CA . SER A 1 143 ? -18.343 15.428 -1.209 1.00 40.12 143 SER A CA 1
ATOM 1135 C C . SER A 1 143 ? -17.418 16.598 -0.905 1.00 40.12 143 SER A C 1
ATOM 1137 O O . SER A 1 143 ? -16.983 16.686 0.266 1.00 40.12 143 SER A O 1
#

Sequence (143 aa):
MANAIFYLFAAVAALLAVVLHRYNKRRMDTLLMASFRHLSFNSDGAALRGVDLQIVKKAQQFIRTTQRLSFLPDSPVVNQGDAFWYCRGPGARWFLAIPTVLSRGGELEVSWVVRPLTEQRMRAALQFDRKACRRAFGAQDAS

Secondary structure (DSSP, 8-state):
-HHHHHHHHHHHHHHHHHHHHHHHHHHHHHHHHHHHHH-EEEETTEEEEGGGSEEEEEE-------------TT----EE-S-EEEEEETTTEEEEEEEEEEEETTEEEEEEEEEEE-HHHHHHHHTT-HHHHHHHH-STT--

Foldseek 3Di:
DVVVVVVVVVVVVVVVVVVVVVVVVVVVVVVVVVVQQADWDDDPNDIDGSVQKDFLDWAQPPPVPPPPVPVPPDDWPFCQPSTFTWIAGPPLWIKTKTWTWTQDPNDIDIDIDIDTDDPVRSCVVCVVPLSSVCVSPNDPPSD